Protein AF-A0A7C4F3K6-F1 (afdb_monomer_lite)

Structure (mmCIF, N/CA/C/O backbone):
data_AF-A0A7C4F3K6-F1
#
_entry.id   AF-A0A7C4F3K6-F1
#
loop_
_atom_site.group_PDB
_atom_site.id
_atom_site.type_symbol
_atom_site.label_atom_id
_atom_site.label_alt_id
_atom_site.label_comp_id
_atom_site.label_asym_id
_atom_site.label_entity_id
_atom_site.label_seq_id
_atom_site.pdbx_PDB_ins_code
_atom_site.Cartn_x
_atom_site.Cartn_y
_atom_site.Cartn_z
_atom_site.occupancy
_atom_site.B_iso_or_equiv
_atom_site.auth_seq_id
_atom_site.auth_comp_id
_atom_site.auth_asym_id
_atom_site.auth_atom_id
_atom_site.pdbx_PDB_model_num
ATOM 1 N N . MET A 1 1 ? 3.564 11.465 -23.779 1.00 49.44 1 MET A N 1
ATOM 2 C CA . MET A 1 1 ? 4.580 12.296 -23.098 1.00 49.44 1 MET A CA 1
ATOM 3 C C . MET A 1 1 ? 5.851 11.470 -23.002 1.00 49.44 1 MET A C 1
ATOM 5 O O . MET A 1 1 ? 5.739 10.276 -22.764 1.00 49.44 1 MET A O 1
ATOM 9 N N . THR A 1 2 ? 7.023 12.043 -23.267 1.00 57.53 2 THR A N 1
ATOM 10 C CA . THR A 1 2 ? 8.296 11.308 -23.212 1.00 57.53 2 THR A CA 1
ATOM 11 C C . THR A 1 2 ? 8.612 10.966 -21.760 1.00 57.53 2 THR A C 1
ATOM 13 O O . THR A 1 2 ? 8.762 11.870 -20.939 1.00 57.53 2 THR A O 1
ATOM 16 N N . GLU A 1 3 ? 8.663 9.680 -21.426 1.00 72.81 3 GLU A N 1
ATOM 17 C CA . GLU A 1 3 ? 8.962 9.243 -20.062 1.00 72.81 3 GLU A CA 1
ATOM 18 C C . GLU A 1 3 ? 10.426 9.548 -19.730 1.00 72.81 3 GLU A C 1
ATOM 20 O O . GLU A 1 3 ? 11.336 9.190 -20.482 1.00 72.81 3 GLU A O 1
ATOM 25 N N . LYS A 1 4 ? 10.663 10.241 -18.612 1.00 81.81 4 LYS A N 1
ATOM 26 C CA . LYS A 1 4 ? 12.018 10.460 -18.102 1.00 81.81 4 LYS A CA 1
ATOM 27 C C . LYS A 1 4 ? 12.488 9.178 -17.423 1.00 81.81 4 LYS A C 1
ATOM 29 O O . LYS A 1 4 ? 11.821 8.672 -16.527 1.00 81.81 4 LYS A O 1
ATOM 34 N N . ILE A 1 5 ? 13.637 8.664 -17.850 1.00 83.44 5 ILE A N 1
ATOM 35 C CA . ILE A 1 5 ? 14.249 7.477 -17.252 1.00 83.44 5 ILE A CA 1
ATOM 36 C C . ILE A 1 5 ? 15.121 7.923 -16.079 1.00 83.44 5 ILE A C 1
ATOM 38 O O . ILE A 1 5 ? 16.037 8.725 -16.257 1.00 83.44 5 ILE A O 1
ATOM 42 N N . THR A 1 6 ? 14.854 7.360 -14.903 1.00 84.50 6 THR A N 1
ATOM 43 C CA . THR A 1 6 ? 15.652 7.563 -13.690 1.00 84.50 6 THR A CA 1
ATOM 44 C C . THR A 1 6 ? 16.203 6.220 -13.228 1.00 84.50 6 THR A C 1
ATOM 46 O O . THR A 1 6 ? 15.461 5.247 -13.105 1.00 84.50 6 THR A O 1
ATOM 49 N N . SER A 1 7 ? 17.506 6.163 -12.957 1.00 86.44 7 SER A N 1
ATOM 50 C CA . SER A 1 7 ? 18.168 4.963 -12.437 1.00 86.44 7 SER A CA 1
ATOM 51 C C . SER A 1 7 ? 18.301 5.050 -10.919 1.00 86.44 7 SER A C 1
ATOM 53 O O . SER A 1 7 ? 18.874 6.007 -10.404 1.00 86.44 7 SER A O 1
ATOM 55 N N . LEU A 1 8 ? 17.818 4.030 -10.209 1.00 87.50 8 LEU A N 1
ATOM 56 C CA . LEU A 1 8 ? 17.913 3.909 -8.752 1.00 87.50 8 LEU A CA 1
ATOM 57 C C . LEU A 1 8 ? 18.738 2.673 -8.384 1.00 87.50 8 LEU A C 1
ATOM 59 O O . LEU A 1 8 ? 18.591 1.615 -8.996 1.00 87.50 8 LEU A O 1
ATOM 63 N N . LYS A 1 9 ? 19.605 2.801 -7.376 1.00 92.56 9 LYS A N 1
ATOM 64 C CA . LYS A 1 9 ? 20.283 1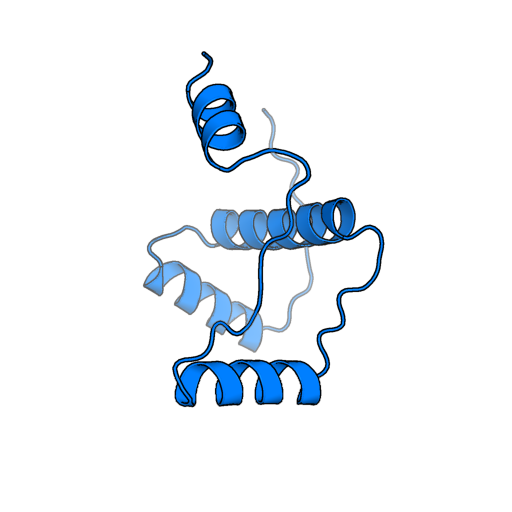.652 -6.763 1.00 92.56 9 LYS A CA 1
ATOM 65 C C . LYS A 1 9 ? 19.403 1.128 -5.635 1.00 92.56 9 LYS A C 1
ATOM 67 O O . LYS A 1 9 ? 19.094 1.874 -4.714 1.00 92.56 9 LYS A O 1
ATOM 72 N N . ILE A 1 10 ? 19.008 -0.136 -5.728 1.00 91.44 10 ILE A N 1
ATOM 73 C CA . ILE A 1 10 ? 18.108 -0.801 -4.783 1.00 91.44 10 ILE A CA 1
ATOM 74 C C . ILE A 1 10 ? 18.782 -2.095 -4.333 1.00 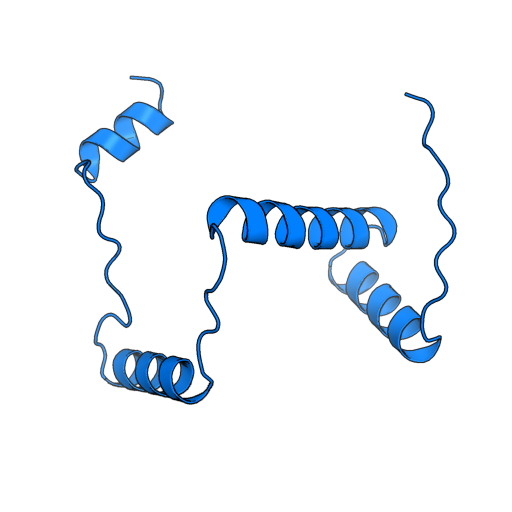91.44 10 ILE A C 1
ATOM 76 O O . ILE A 1 10 ? 19.500 -2.723 -5.116 1.00 91.44 10 ILE A O 1
ATOM 80 N N . ASP A 1 11 ? 18.555 -2.477 -3.079 1.00 95.62 11 ASP A N 1
ATOM 81 C CA . ASP A 1 11 ? 18.968 -3.779 -2.571 1.00 95.62 11 ASP A CA 1
ATOM 82 C C . ASP A 1 11 ? 18.399 -4.924 -3.450 1.00 95.62 11 ASP A C 1
ATOM 84 O O . ASP A 1 11 ? 17.200 -4.924 -3.757 1.00 95.62 11 ASP A O 1
ATOM 88 N N . PRO A 1 12 ? 19.227 -5.890 -3.894 1.00 94.94 12 PRO A N 1
ATOM 89 C CA . PRO A 1 12 ? 18.780 -6.950 -4.796 1.00 94.94 12 PRO A CA 1
ATOM 90 C C . PRO A 1 12 ? 17.683 -7.858 -4.226 1.00 94.94 12 PRO A C 1
ATOM 92 O O . PRO A 1 12 ? 16.796 -8.272 -4.981 1.00 94.94 12 PRO A O 1
ATOM 95 N N . GLU A 1 13 ? 17.724 -8.166 -2.928 1.00 96.44 13 GLU A N 1
ATOM 96 C CA . GLU A 1 13 ? 16.740 -9.048 -2.293 1.00 96.44 13 GLU A CA 1
ATOM 97 C C . GLU A 1 13 ? 15.397 -8.330 -2.162 1.00 96.44 13 GLU A C 1
ATOM 99 O O . GLU A 1 13 ? 14.373 -8.853 -2.611 1.00 96.44 13 GLU A O 1
ATOM 104 N N . LEU A 1 14 ? 15.406 -7.076 -1.702 1.00 94.50 14 LEU A N 1
ATOM 105 C CA . LEU A 1 14 ? 14.214 -6.228 -1.694 1.00 94.50 14 LEU A CA 1
ATOM 106 C C . LEU A 1 14 ? 13.605 -6.106 -3.098 1.00 94.50 14 LEU A C 1
ATOM 108 O O . LEU A 1 14 ? 12.393 -6.232 -3.279 1.00 94.50 14 LEU A O 1
ATOM 112 N N . TRP A 1 15 ? 14.435 -5.909 -4.127 1.00 94.94 15 TRP A N 1
ATOM 113 C CA . TRP A 1 15 ? 13.955 -5.780 -5.504 1.00 94.94 15 TRP A CA 1
ATOM 114 C C . TRP A 1 15 ? 13.265 -7.048 -6.015 1.00 94.94 15 TRP A C 1
ATOM 116 O O . TRP A 1 15 ? 12.293 -6.981 -6.775 1.00 94.94 15 TRP A O 1
ATOM 126 N N . LYS A 1 16 ? 13.743 -8.220 -5.590 1.00 95.62 16 LYS A N 1
ATOM 127 C CA . LYS A 1 16 ? 13.115 -9.507 -5.890 1.00 95.62 16 LYS A CA 1
ATOM 128 C C . LYS A 1 16 ? 11.764 -9.640 -5.190 1.00 95.62 16 LYS A C 1
ATOM 130 O O . LYS A 1 16 ? 10.794 -10.046 -5.832 1.00 95.62 16 LYS A O 1
ATOM 135 N N . GLU A 1 17 ? 11.676 -9.265 -3.919 1.00 96.12 17 GLU A N 1
ATOM 136 C CA . GLU A 1 17 ? 10.416 -9.293 -3.170 1.00 96.12 17 GLU A CA 1
ATOM 137 C C . GLU A 1 17 ? 9.365 -8.356 -3.771 1.00 96.12 17 GLU A C 1
ATOM 139 O O . GLU A 1 17 ? 8.217 -8.763 -3.969 1.00 96.12 17 GLU A O 1
ATOM 144 N N . VAL A 1 18 ? 9.757 -7.139 -4.156 1.00 95.00 18 VAL A N 1
ATOM 145 C CA . VAL A 1 18 ? 8.847 -6.164 -4.778 1.00 95.00 18 VAL A CA 1
ATOM 146 C C . VAL A 1 18 ? 8.310 -6.693 -6.111 1.00 95.00 18 VAL A C 1
ATOM 148 O O . VAL A 1 18 ? 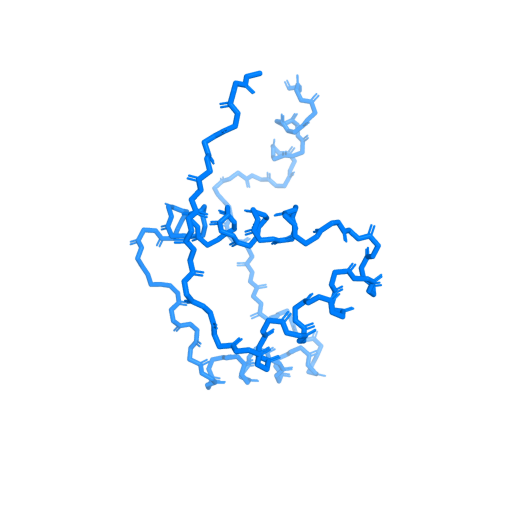7.117 -6.572 -6.392 1.00 95.00 18 VAL A O 1
ATOM 151 N N . LYS A 1 19 ? 9.144 -7.358 -6.921 1.00 94.44 19 LYS A N 1
ATOM 152 C CA . LYS A 1 19 ? 8.686 -8.014 -8.158 1.00 94.44 19 LYS A CA 1
ATOM 153 C C . LYS A 1 19 ? 7.634 -9.082 -7.887 1.00 94.44 19 LYS A C 1
ATOM 155 O O . LYS A 1 19 ? 6.620 -9.127 -8.582 1.00 94.44 19 LYS A O 1
ATOM 160 N N . LEU A 1 20 ? 7.854 -9.924 -6.878 1.00 96.62 20 LEU A N 1
ATOM 161 C CA . LEU A 1 20 ? 6.874 -10.936 -6.483 1.00 96.62 20 LEU A CA 1
ATOM 162 C C . LEU A 1 20 ? 5.571 -10.289 -6.003 1.00 96.62 20 LEU A C 1
ATOM 164 O O . LEU A 1 20 ? 4.492 -10.784 -6.323 1.00 96.62 20 LEU A O 1
ATOM 168 N N . LEU A 1 21 ? 5.657 -9.177 -5.270 1.00 95.38 21 LEU A N 1
ATOM 169 C CA . LEU A 1 21 ? 4.493 -8.418 -4.824 1.00 95.38 21 LEU A CA 1
ATOM 170 C C . LEU A 1 21 ? 3.690 -7.853 -6.003 1.00 95.38 21 LEU A C 1
ATOM 172 O O . LEU A 1 21 ? 2.468 -7.989 -6.012 1.00 95.38 21 LEU A O 1
ATOM 176 N N . ALA A 1 22 ? 4.361 -7.285 -7.008 1.00 95.56 22 ALA A N 1
ATOM 177 C CA . ALA A 1 22 ? 3.715 -6.777 -8.220 1.00 95.56 22 ALA A CA 1
ATOM 178 C C . ALA A 1 22 ? 2.937 -7.887 -8.947 1.00 95.56 22 ALA A C 1
ATOM 180 O O . ALA A 1 22 ? 1.760 -7.714 -9.262 1.00 95.56 22 ALA A O 1
ATOM 181 N N . VAL A 1 23 ? 3.553 -9.066 -9.109 1.00 95.69 23 VAL A N 1
ATOM 182 C CA . VAL A 1 23 ? 2.895 -10.239 -9.709 1.00 95.69 23 VAL A CA 1
ATOM 183 C C . VAL A 1 23 ? 1.676 -10.671 -8.893 1.00 95.69 23 VAL A C 1
ATOM 185 O O . VAL A 1 23 ? 0.606 -10.869 -9.460 1.00 95.69 23 VAL A O 1
ATOM 188 N N . LYS A 1 24 ? 1.803 -10.773 -7.562 1.00 95.19 24 LYS A N 1
ATOM 189 C CA . LYS A 1 24 ? 0.685 -11.145 -6.675 1.00 95.19 24 LYS A CA 1
ATOM 190 C C . LYS A 1 24 ? -0.488 -10.168 -6.760 1.00 95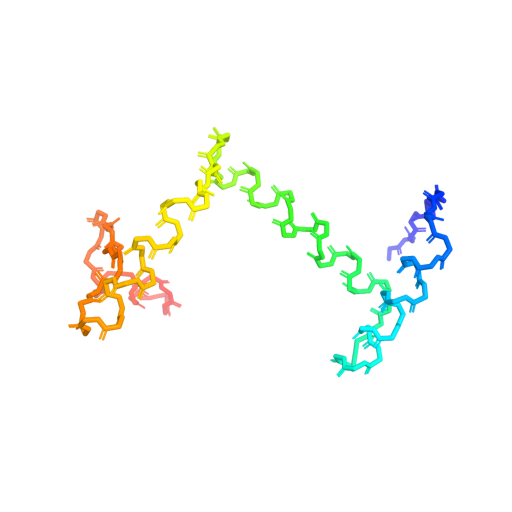.19 24 LYS A C 1
ATOM 192 O O . LYS A 1 24 ? -1.632 -10.587 -6.628 1.00 95.19 24 LYS A O 1
ATOM 197 N N . ARG A 1 25 ? -0.205 -8.879 -6.959 1.00 92.62 25 ARG A N 1
ATOM 198 C CA . ARG A 1 25 ? -1.211 -7.816 -7.089 1.00 92.62 25 ARG A CA 1
ATOM 199 C C . ARG A 1 25 ? -1.755 -7.664 -8.514 1.00 92.62 25 ARG A C 1
ATOM 201 O O . ARG A 1 25 ? -2.691 -6.901 -8.707 1.00 92.62 25 ARG A O 1
ATOM 208 N N . GLY A 1 26 ? -1.191 -8.369 -9.499 1.00 95.19 26 GLY A N 1
ATOM 209 C CA . GLY A 1 26 ? -1.589 -8.243 -10.902 1.00 95.19 26 GLY A CA 1
ATOM 210 C C . GLY A 1 26 ? -1.257 -6.879 -11.519 1.00 95.19 26 GLY A C 1
ATOM 211 O O . GLY A 1 26 ? -1.912 -6.472 -12.473 1.00 95.19 26 GLY A O 1
ATOM 212 N N . VAL A 1 27 ? -0.259 -6.169 -10.982 1.00 95.44 27 VAL A N 1
ATOM 213 C CA . VAL A 1 27 ? 0.161 -4.836 -11.449 1.00 95.44 27 VAL A CA 1
ATOM 214 C C . VAL A 1 27 ? 1.586 -4.863 -11.989 1.00 95.44 27 VAL A C 1
ATOM 216 O O . VAL A 1 27 ? 2.377 -5.760 -11.688 1.00 95.44 27 VAL A O 1
ATOM 219 N N . THR A 1 28 ? 1.946 -3.859 -12.790 1.00 95.19 28 THR A N 1
ATOM 220 C CA . THR A 1 28 ? 3.332 -3.716 -13.243 1.00 95.19 28 THR A CA 1
ATOM 221 C C . THR A 1 28 ? 4.221 -3.211 -12.108 1.00 95.19 28 THR A C 1
ATOM 223 O O . THR A 1 28 ? 3.778 -2.468 -11.233 1.00 95.19 28 THR A O 1
ATOM 226 N N . LEU A 1 29 ? 5.504 -3.579 -12.142 1.00 93.00 29 LEU A N 1
ATOM 227 C CA . LEU A 1 29 ? 6.485 -3.099 -11.166 1.00 93.00 29 LEU A CA 1
ATOM 228 C C . LEU A 1 29 ? 6.599 -1.570 -11.174 1.00 93.00 29 LEU A C 1
ATOM 230 O O . LEU A 1 29 ? 6.719 -0.960 -10.120 1.00 93.00 29 LEU A O 1
ATOM 234 N N . LYS A 1 30 ? 6.530 -0.963 -12.362 1.00 91.06 30 LYS A N 1
ATOM 235 C CA . LYS A 1 30 ? 6.543 0.491 -12.522 1.00 91.06 30 LYS A CA 1
ATOM 236 C C . LYS A 1 30 ? 5.346 1.125 -11.816 1.00 91.06 30 LYS A C 1
ATOM 238 O O . LYS A 1 30 ? 5.553 1.977 -10.966 1.00 91.06 30 LYS A O 1
ATOM 243 N N . SER A 1 31 ? 4.132 0.660 -12.116 1.00 92.69 31 SER A N 1
ATOM 244 C CA . SER A 1 31 ? 2.906 1.184 -11.505 1.00 92.69 31 SER A CA 1
ATOM 245 C C . SER A 1 31 ? 2.918 1.037 -9.987 1.00 92.69 31 SER A C 1
ATOM 247 O O . SER A 1 31 ? 2.525 1.962 -9.295 1.00 92.69 31 SER A O 1
ATOM 249 N N . LEU A 1 32 ? 3.425 -0.087 -9.468 1.00 93.25 32 LEU A N 1
ATOM 250 C CA . LEU A 1 32 ? 3.569 -0.296 -8.027 1.00 93.25 32 LEU A CA 1
ATOM 251 C C . LEU A 1 32 ? 4.522 0.726 -7.391 1.00 93.25 32 LEU A C 1
ATOM 253 O O . LEU A 1 32 ? 4.236 1.249 -6.322 1.00 93.25 32 LEU A O 1
ATOM 257 N N . VAL A 1 33 ? 5.665 0.994 -8.028 1.00 92.19 33 VAL A N 1
ATOM 258 C CA . VAL A 1 33 ? 6.639 1.970 -7.520 1.00 92.19 33 VAL A CA 1
ATOM 259 C C . VAL A 1 33 ? 6.085 3.391 -7.612 1.00 92.19 33 VAL A C 1
ATOM 261 O O . VAL A 1 33 ? 6.218 4.142 -6.655 1.00 92.19 33 VAL A O 1
ATOM 264 N N . GLU A 1 34 ? 5.446 3.751 -8.726 1.00 91.75 34 GLU A N 1
ATOM 265 C CA . GLU A 1 34 ? 4.806 5.060 -8.899 1.00 91.75 34 GLU A CA 1
ATOM 266 C C . GLU A 1 34 ? 3.702 5.279 -7.864 1.00 91.75 34 GLU A C 1
ATOM 268 O O . GLU A 1 34 ? 3.714 6.301 -7.192 1.00 91.75 34 GLU A O 1
ATOM 273 N N . GLU A 1 35 ? 2.817 4.301 -7.661 1.00 91.06 35 GLU A N 1
ATOM 274 C CA . GLU A 1 35 ? 1.753 4.361 -6.653 1.00 91.06 35 GLU A CA 1
ATOM 275 C C . GLU A 1 35 ? 2.320 4.569 -5.244 1.00 91.06 35 GLU A C 1
ATOM 277 O O . GLU A 1 35 ? 1.860 5.446 -4.520 1.00 91.06 35 GLU A O 1
ATOM 282 N N . LEU A 1 36 ? 3.350 3.809 -4.859 1.00 90.50 36 LEU A N 1
ATOM 283 C CA . LEU A 1 36 ? 3.975 3.951 -3.541 1.00 90.50 36 LEU A CA 1
ATOM 284 C C . LEU A 1 36 ? 4.633 5.322 -3.352 1.00 90.50 36 LEU A C 1
ATOM 286 O O . LEU A 1 36 ? 4.496 5.915 -2.288 1.00 90.50 36 LEU A O 1
ATOM 290 N N . LEU A 1 37 ? 5.330 5.831 -4.372 1.00 91.12 37 LEU A N 1
ATOM 291 C CA . LEU A 1 37 ? 5.941 7.160 -4.320 1.00 91.12 37 LEU A CA 1
ATOM 292 C C . LEU A 1 37 ? 4.883 8.264 -4.254 1.00 91.12 37 LEU A C 1
ATOM 294 O O . LEU A 1 37 ? 5.047 9.209 -3.489 1.00 91.12 37 LEU A O 1
ATOM 298 N N . THR A 1 38 ? 3.799 8.142 -5.022 1.00 89.25 38 THR A N 1
ATOM 299 C CA . THR A 1 38 ? 2.675 9.081 -4.974 1.00 89.25 38 THR A CA 1
ATOM 300 C C . THR A 1 38 ? 2.035 9.087 -3.593 1.00 89.25 38 THR A C 1
ATOM 302 O O . THR A 1 38 ? 1.880 10.159 -3.024 1.00 89.25 38 THR A O 1
ATOM 305 N N . LEU A 1 39 ? 1.737 7.917 -3.020 1.00 85.25 39 LEU A N 1
ATOM 306 C CA . LEU A 1 39 ? 1.140 7.817 -1.687 1.00 85.25 39 LEU A CA 1
ATOM 307 C C . LEU A 1 39 ? 2.033 8.412 -0.595 1.00 85.25 39 LEU A C 1
ATOM 309 O O . LEU A 1 39 ? 1.517 9.021 0.336 1.00 85.25 39 LEU A O 1
ATOM 313 N N . GLU A 1 40 ? 3.351 8.246 -0.699 1.00 85.19 40 GLU A N 1
ATOM 314 C CA . GLU A 1 40 ? 4.293 8.840 0.252 1.00 85.19 40 GLU A CA 1
ATOM 315 C C . GLU A 1 40 ? 4.308 10.373 0.143 1.00 85.19 40 GLU A C 1
ATOM 317 O O . GLU A 1 40 ? 4.235 11.064 1.155 1.00 85.19 40 GLU A O 1
ATOM 322 N N . VAL A 1 41 ? 4.354 10.915 -1.081 1.00 83.00 41 VAL A N 1
ATOM 323 C CA . VAL A 1 41 ? 4.359 12.369 -1.317 1.00 83.00 41 VAL A CA 1
ATOM 324 C C . VAL A 1 41 ? 3.029 13.001 -0.912 1.00 83.00 41 VAL A C 1
ATOM 326 O O . VAL A 1 41 ? 3.023 13.973 -0.164 1.00 83.00 41 VAL A O 1
ATOM 329 N N . GLU A 1 42 ? 1.905 12.437 -1.358 1.00 79.69 42 GLU A N 1
ATOM 330 C CA . GLU A 1 42 ? 0.566 12.903 -0.978 1.00 79.69 42 GLU A CA 1
ATOM 331 C C . GLU A 1 42 ? 0.337 12.757 0.528 1.00 79.69 42 GLU A C 1
ATOM 333 O O . GLU A 1 42 ? -0.289 13.615 1.147 1.00 79.69 42 GLU A O 1
ATOM 338 N N . GLY A 1 43 ? 0.860 11.684 1.126 1.00 73.88 43 GLY A N 1
ATOM 339 C CA . GLY A 1 43 ? 0.837 11.469 2.565 1.00 73.88 43 GLY A CA 1
ATOM 340 C C . GLY A 1 43 ? 1.556 12.585 3.314 1.00 73.88 43 GLY A C 1
ATOM 341 O O . GLY A 1 43 ? 0.987 13.148 4.242 1.00 73.88 43 GLY A O 1
ATOM 342 N N . GLU A 1 44 ? 2.764 12.953 2.893 1.00 73.31 44 GLU A N 1
ATOM 343 C CA . GLU A 1 44 ? 3.516 14.054 3.503 1.00 73.31 44 GLU A CA 1
ATOM 344 C C . GLU A 1 44 ? 2.810 15.410 3.318 1.00 73.31 44 GLU A C 1
ATOM 346 O O . GLU A 1 44 ? 2.683 16.176 4.275 1.00 73.31 44 GLU A O 1
ATOM 351 N N . GLU A 1 45 ? 2.289 15.694 2.118 1.00 71.00 45 GLU A N 1
ATOM 352 C CA . GLU A 1 45 ? 1.566 16.941 1.822 1.00 71.00 45 GLU A CA 1
ATOM 353 C C . GLU A 1 45 ? 0.258 17.064 2.615 1.00 71.00 45 GLU A C 1
ATOM 355 O O . GLU A 1 45 ? -0.067 18.139 3.119 1.00 71.00 45 GLU A O 1
ATOM 360 N N . PHE A 1 46 ? -0.494 15.970 2.755 1.00 64.06 46 PHE A N 1
ATOM 361 C CA . PHE A 1 46 ? -1.754 15.956 3.498 1.00 64.06 46 PHE A CA 1
ATOM 362 C C . PHE A 1 46 ? -1.544 16.044 5.014 1.00 64.06 46 PHE A C 1
ATOM 364 O O . PHE A 1 46 ? -2.434 16.492 5.740 1.00 64.06 46 PHE A O 1
ATOM 371 N N . LEU A 1 47 ? -0.392 15.583 5.503 1.00 62.88 47 LEU A N 1
ATOM 372 C CA . LEU A 1 47 ? -0.120 15.467 6.931 1.00 62.88 47 LEU A CA 1
ATOM 373 C C . LEU A 1 47 ? 0.675 16.639 7.518 1.00 62.88 47 LEU A C 1
ATOM 375 O O . LEU A 1 47 ? 0.834 16.642 8.734 1.00 62.88 47 LEU A O 1
ATOM 379 N N . GLU A 1 48 ? 1.135 17.612 6.713 1.00 55.97 48 GLU A N 1
ATOM 380 C CA . GLU A 1 48 ? 1.919 18.793 7.148 1.00 55.97 48 GLU A CA 1
ATOM 381 C C . GLU A 1 48 ? 2.954 18.469 8.255 1.00 55.97 48 GLU A C 1
ATOM 383 O O . GLU A 1 48 ? 3.153 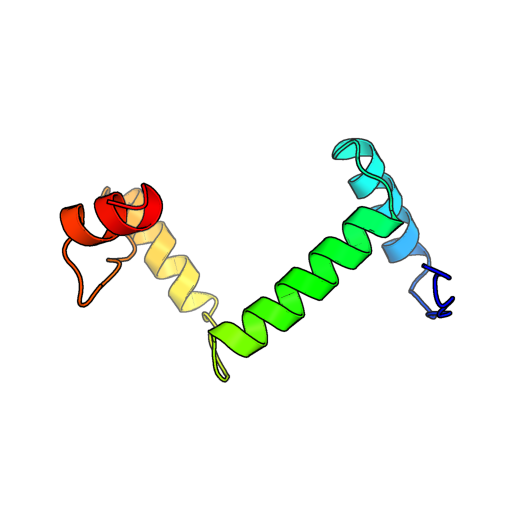19.237 9.197 1.00 55.97 48 GLU A O 1
ATOM 388 N N . GLY A 1 49 ? 3.621 17.316 8.148 1.00 51.28 49 GLY A N 1
ATOM 389 C CA . GLY A 1 49 ? 4.550 16.821 9.161 1.00 51.28 49 GLY A CA 1
ATOM 390 C C . GLY A 1 49 ? 3.877 16.126 10.356 1.00 51.28 49 GLY A C 1
ATOM 391 O O . GLY A 1 49 ? 3.204 16.728 11.185 1.00 51.28 49 GLY A O 1
ATOM 392 N N . GLU A 1 50 ? 4.205 14.842 10.506 1.00 48.31 50 GLU A N 1
ATOM 393 C CA . GLU A 1 50 ? 4.009 14.003 11.699 1.00 48.31 50 GLU A CA 1
ATOM 394 C C . GLU A 1 50 ? 2.601 13.443 11.977 1.00 48.31 50 GLU A C 1
ATOM 396 O O . GLU A 1 50 ? 1.899 13.839 12.906 1.00 48.31 50 GLU A O 1
ATOM 401 N N . ILE A 1 51 ? 2.311 12.288 11.367 1.00 55.41 51 ILE A N 1
ATOM 402 C CA . ILE A 1 51 ? 1.695 11.194 12.136 1.00 55.41 51 ILE A CA 1
ATOM 403 C C . ILE A 1 51 ? 2.713 10.066 12.287 1.00 55.41 51 ILE A C 1
ATOM 405 O O . ILE A 1 51 ? 2.654 9.027 11.632 1.00 55.41 51 ILE A O 1
ATOM 409 N N . ARG A 1 52 ? 3.642 10.235 13.232 1.00 54.09 52 ARG A N 1
ATOM 410 C CA . ARG A 1 52 ? 4.287 9.079 13.863 1.00 54.09 52 ARG A CA 1
ATOM 411 C C . ARG A 1 52 ? 3.272 8.454 14.812 1.00 54.09 52 ARG A C 1
ATOM 413 O O . ARG A 1 52 ? 3.263 8.745 16.006 1.00 54.09 52 ARG A O 1
ATOM 420 N N . ALA A 1 53 ? 2.385 7.612 14.284 1.00 59.28 53 ALA A N 1
ATOM 421 C CA . ALA A 1 53 ? 1.576 6.753 15.136 1.00 59.28 53 ALA A CA 1
ATOM 422 C C . ALA A 1 53 ? 2.537 5.814 15.871 1.00 59.28 53 ALA A C 1
ATOM 424 O O . ALA A 1 53 ? 3.127 4.916 15.269 1.00 59.28 53 ALA A O 1
ATOM 425 N N . SER A 1 54 ? 2.757 6.069 17.160 1.00 68.69 54 SER A N 1
ATOM 426 C CA . SER A 1 54 ? 3.624 5.218 17.963 1.00 68.69 54 SER A CA 1
ATOM 427 C C . SER A 1 54 ? 3.053 3.798 17.997 1.00 68.69 54 SER A C 1
ATOM 429 O O . SER A 1 54 ? 1.839 3.587 17.883 1.00 68.69 54 SER A O 1
ATOM 431 N N . LYS A 1 55 ? 3.919 2.794 18.144 1.00 71.94 55 LYS A N 1
ATOM 432 C CA . LYS A 1 55 ? 3.487 1.391 18.211 1.00 71.94 55 LYS A CA 1
ATOM 433 C C . LYS A 1 55 ? 2.499 1.175 19.363 1.00 71.94 55 LYS A C 1
ATOM 435 O O . LYS A 1 55 ? 1.556 0.393 19.251 1.00 71.94 55 LYS A O 1
ATOM 440 N N . GLU A 1 56 ? 2.686 1.919 20.444 1.00 74.38 56 GLU A N 1
ATOM 441 C CA . GLU A 1 56 ? 1.811 1.969 21.610 1.00 74.38 56 GLU A CA 1
ATOM 442 C C . GLU A 1 56 ? 0.424 2.520 21.249 1.00 74.38 56 GLU A C 1
ATOM 444 O O . GLU A 1 56 ? -0.587 1.938 21.642 1.00 74.38 56 GLU A O 1
ATOM 449 N N . LEU A 1 57 ? 0.356 3.592 20.447 1.00 77.88 57 LEU A N 1
ATOM 450 C CA . LEU A 1 57 ? -0.909 4.155 19.974 1.00 77.88 57 LEU A CA 1
ATOM 451 C C . LEU A 1 57 ? -1.659 3.160 19.082 1.00 77.88 57 LEU A C 1
ATOM 453 O O . LEU A 1 57 ? -2.854 2.954 19.275 1.00 77.88 57 LEU A O 1
ATOM 457 N N . LEU A 1 58 ? -0.965 2.505 18.148 1.00 82.75 58 LEU A N 1
ATOM 458 C CA . LEU A 1 58 ? -1.569 1.484 17.284 1.00 82.75 58 LEU A CA 1
ATOM 459 C C . LEU A 1 58 ? -2.130 0.313 18.099 1.00 82.75 58 LEU A C 1
ATOM 461 O O . LEU A 1 58 ? -3.262 -0.108 17.869 1.00 82.75 58 LEU A O 1
ATOM 465 N N . THR A 1 59 ? -1.386 -0.143 19.108 1.00 84.69 59 THR A N 1
ATOM 466 C CA . THR A 1 59 ? -1.817 -1.231 19.999 1.00 84.69 59 THR A CA 1
ATOM 467 C C . THR A 1 59 ? -3.085 -0.840 20.769 1.00 84.69 59 THR A C 1
ATOM 469 O O . THR A 1 59 ? -4.052 -1.599 20.799 1.00 84.69 59 THR A O 1
ATOM 472 N N . ALA A 1 60 ? -3.144 0.381 21.308 1.00 82.31 60 ALA A N 1
ATOM 473 C CA . ALA A 1 60 ? -4.326 0.883 22.011 1.00 82.31 60 ALA A CA 1
ATOM 474 C C . ALA A 1 60 ? -5.565 1.005 21.097 1.00 82.31 60 ALA A C 1
ATOM 476 O O . ALA A 1 60 ? -6.699 0.781 21.532 1.00 82.31 60 ALA A O 1
ATOM 477 N N . LEU A 1 61 ? -5.373 1.354 19.820 1.00 85.25 61 LEU A N 1
ATOM 478 C CA . LEU A 1 61 ? -6.454 1.389 18.829 1.00 85.25 61 LEU A CA 1
ATOM 479 C C . LEU A 1 61 ? -6.964 -0.024 18.499 1.00 85.25 61 LEU A C 1
ATOM 481 O O . LEU A 1 61 ? -8.175 -0.228 18.385 1.00 85.25 61 LEU A O 1
ATOM 485 N N . GLU A 1 62 ? -6.070 -1.009 18.389 1.00 85.56 62 GLU A N 1
ATOM 486 C CA . GLU A 1 62 ? -6.442 -2.413 18.177 1.00 85.56 62 GLU A CA 1
ATOM 487 C C . GLU A 1 62 ? -7.224 -2.996 19.358 1.00 85.56 62 GLU A C 1
ATOM 489 O O . GLU A 1 62 ? -8.229 -3.679 19.150 1.00 85.56 62 GLU A O 1
ATOM 494 N N . GLU A 1 63 ? -6.809 -2.707 20.593 1.00 88.75 63 GLU A N 1
ATOM 495 C CA . GLU A 1 63 ? -7.518 -3.140 21.802 1.00 88.75 63 GLU A CA 1
ATOM 496 C C . GLU A 1 63 ? -8.933 -2.563 21.860 1.00 88.75 63 GLU A C 1
ATOM 498 O O . GLU A 1 63 ? -9.896 -3.314 22.023 1.00 88.75 63 GLU A O 1
ATOM 503 N N . ARG A 1 64 ? -9.098 -1.260 21.591 1.00 86.12 64 ARG A N 1
ATOM 504 C CA . ARG A 1 64 ? -10.432 -0.639 21.497 1.00 86.12 64 ARG A CA 1
ATOM 505 C C . ARG A 1 64 ? -11.322 -1.329 20.471 1.00 86.12 64 ARG A C 1
ATOM 507 O O . ARG A 1 64 ? -12.503 -1.548 20.737 1.00 86.12 64 ARG A O 1
ATOM 514 N N . ARG A 1 65 ? -10.763 -1.707 19.319 1.00 84.94 65 ARG A N 1
ATOM 515 C CA . ARG A 1 65 ? -11.505 -2.442 18.289 1.00 84.94 65 ARG A CA 1
ATOM 516 C C . ARG A 1 65 ? -11.921 -3.836 18.769 1.00 84.94 65 ARG A C 1
ATOM 518 O O . ARG A 1 65 ? -13.047 -4.241 18.490 1.00 84.94 65 ARG A O 1
ATOM 525 N N . LYS A 1 66 ? -11.056 -4.554 19.497 1.00 88.56 66 LYS A N 1
ATOM 526 C CA . LYS A 1 66 ? -11.380 -5.866 20.099 1.00 88.56 66 LYS A CA 1
ATOM 527 C C . LYS A 1 66 ? -12.500 -5.765 21.139 1.00 88.56 66 LYS A C 1
ATOM 529 O O . LYS A 1 66 ? -13.321 -6.669 21.230 1.00 88.56 66 LYS A O 1
ATOM 534 N N . GLU A 1 67 ? -12.576 -4.651 21.861 1.00 90.38 67 GLU A N 1
ATOM 535 C CA . GLU A 1 67 ? -13.655 -4.341 22.810 1.00 90.38 67 GLU A CA 1
ATOM 536 C C . GLU A 1 67 ? -14.974 -3.904 22.137 1.00 90.38 67 GLU A C 1
ATOM 538 O O . GLU A 1 67 ? -15.931 -3.547 22.824 1.00 90.38 67 GLU A O 1
ATOM 543 N N . GLY A 1 68 ? -15.042 -3.884 20.799 1.00 86.94 68 GLY A N 1
ATOM 544 C CA . GLY A 1 68 ? -16.217 -3.426 20.050 1.00 86.94 68 GLY A CA 1
ATOM 545 C C . GLY A 1 68 ? -16.403 -1.905 20.047 1.00 86.94 68 GLY A C 1
ATOM 546 O O . GLY A 1 68 ? -17.461 -1.413 19.654 1.00 86.94 68 GLY A O 1
ATOM 547 N N . ARG A 1 69 ? -15.392 -1.140 20.476 1.00 83.44 69 ARG A N 1
ATOM 548 C CA . ARG A 1 69 ? -15.407 0.327 20.470 1.00 83.44 69 ARG A CA 1
ATOM 549 C C . ARG A 1 69 ? -14.792 0.857 19.176 1.00 83.44 69 ARG A C 1
ATOM 551 O O . ARG A 1 69 ? -13.884 0.256 18.603 1.00 83.44 69 ARG A O 1
ATOM 558 N N . ALA A 1 70 ? -15.270 2.013 18.718 1.00 79.81 70 ALA A N 1
ATOM 559 C CA . ALA A 1 70 ? -14.689 2.681 17.558 1.00 79.81 70 ALA A CA 1
ATOM 560 C C . ALA A 1 70 ? -13.258 3.156 17.897 1.00 79.81 70 ALA A C 1
ATOM 562 O O . ALA A 1 70 ? -13.090 3.912 18.858 1.00 79.81 70 ALA A O 1
ATOM 563 N N . PRO A 1 71 ? -12.225 2.729 17.146 1.00 78.94 71 PRO A N 1
ATOM 564 C CA . PRO A 1 71 ? -10.838 3.054 17.474 1.00 78.94 71 PRO A CA 1
ATOM 565 C C . PRO A 1 71 ? -10.538 4.548 17.301 1.00 78.94 71 PRO A C 1
ATOM 567 O O . PRO A 1 71 ? -9.787 5.122 18.084 1.00 78.94 71 PRO A O 1
ATOM 570 N N . PHE A 1 72 ? -11.178 5.205 16.336 1.00 77.94 72 PHE A N 1
ATOM 571 C CA . PHE A 1 72 ? -11.086 6.643 16.115 1.00 77.94 72 PHE A CA 1
ATOM 572 C C . PHE A 1 72 ? -12.431 7.195 15.640 1.00 77.94 72 PHE A C 1
ATOM 574 O O . PHE A 1 72 ? -13.309 6.455 15.194 1.00 77.94 72 PHE A O 1
ATOM 581 N N . VAL A 1 73 ? -12.580 8.515 15.739 1.00 73.75 73 VAL A N 1
ATOM 582 C CA . VAL A 1 73 ? -13.746 9.251 15.251 1.00 73.75 73 VAL A CA 1
ATOM 583 C C . VAL A 1 73 ? -13.247 10.290 14.266 1.00 73.75 73 VAL A C 1
ATOM 585 O O . VAL A 1 73 ? -12.452 11.158 14.628 1.00 73.75 73 VAL A O 1
ATOM 588 N N . ILE A 1 74 ? -13.714 10.204 13.024 1.00 72.31 74 ILE A N 1
ATOM 589 C CA . ILE A 1 74 ? -13.426 11.218 12.013 1.00 72.31 74 ILE A CA 1
ATOM 590 C C . ILE A 1 74 ? -14.227 12.463 12.390 1.00 72.31 74 ILE A C 1
ATOM 592 O O . ILE A 1 74 ? -15.457 12.455 12.362 1.00 72.31 74 ILE A O 1
ATOM 596 N N . LYS A 1 75 ? -13.532 13.531 12.781 1.00 74.62 75 LYS A N 1
ATOM 597 C CA . LYS A 1 75 ? -14.155 14.833 13.024 1.00 74.62 75 LYS A CA 1
ATOM 598 C C . LYS A 1 75 ? -14.074 15.648 11.741 1.00 74.62 75 LYS A C 1
ATOM 600 O O . LYS A 1 75 ? -12.983 15.976 11.291 1.00 74.62 75 LYS A O 1
ATOM 605 N N . SER A 1 76 ? -15.226 15.985 11.176 1.00 76.94 76 SER A N 1
ATOM 606 C CA . SER A 1 76 ? -15.338 16.924 10.060 1.00 76.94 76 SER A CA 1
ATOM 607 C C . SER A 1 76 ? -16.088 18.171 10.516 1.00 76.94 76 SER A C 1
ATOM 609 O O . SER A 1 76 ? -16.972 18.093 11.369 1.00 76.94 76 SER A O 1
ATOM 611 N N . LYS A 1 77 ? -15.739 19.326 9.939 1.00 79.81 77 LYS A N 1
ATOM 612 C CA . LYS A 1 77 ? -16.529 20.558 10.090 1.00 79.81 77 LYS A CA 1
ATOM 613 C C . LYS A 1 77 ? -17.859 20.474 9.332 1.00 79.81 77 LYS A C 1
ATOM 615 O O . LYS A 1 77 ? -18.798 21.169 9.698 1.00 79.81 77 LYS A O 1
ATOM 620 N N . LYS A 1 78 ? -17.920 19.633 8.296 1.00 79.94 78 LYS A N 1
ATOM 621 C CA . LYS A 1 78 ? -19.114 19.372 7.487 1.00 79.94 78 LYS A CA 1
ATOM 622 C C . LYS A 1 78 ? -19.831 18.132 8.003 1.00 79.94 78 LYS A C 1
ATOM 624 O O . LYS A 1 78 ? -19.198 17.148 8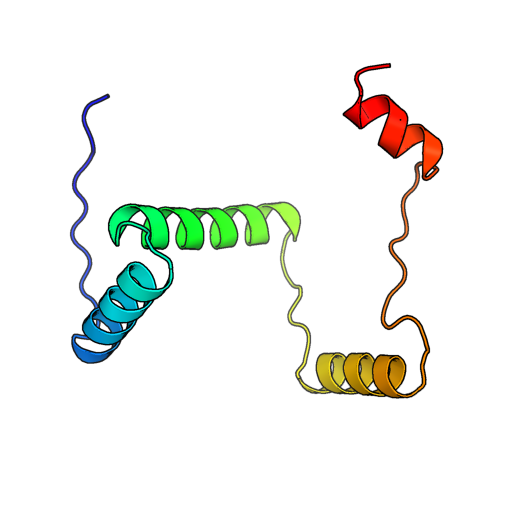.392 1.00 79.94 78 LYS A O 1
ATOM 629 N N . SER A 1 79 ? -21.153 18.174 7.982 1.00 80.88 79 SER A N 1
ATOM 630 C CA . SER A 1 79 ? -22.006 17.025 8.254 1.00 80.88 79 SER A CA 1
ATOM 631 C C . SER A 1 79 ? -21.791 15.919 7.215 1.00 80.88 79 SER A C 1
ATOM 633 O O . SER A 1 79 ? -21.384 16.164 6.078 1.00 80.88 79 SER A O 1
ATOM 635 N N . ALA A 1 80 ? -22.112 14.678 7.592 1.00 79.19 80 ALA A N 1
ATOM 636 C CA . ALA A 1 80 ? -22.036 13.533 6.684 1.00 79.19 80 ALA A CA 1
ATOM 637 C C . ALA A 1 80 ? -22.873 13.736 5.406 1.00 79.19 80 ALA A C 1
ATOM 639 O O . ALA A 1 80 ? -22.506 13.245 4.345 1.00 79.19 80 ALA A O 1
ATOM 640 N N . VAL A 1 81 ? -23.975 14.488 5.497 1.00 83.44 81 VAL A N 1
ATOM 641 C CA . VAL A 1 81 ? -24.845 14.800 4.356 1.00 83.44 81 VAL A CA 1
ATOM 642 C C . VAL A 1 81 ? -24.170 15.775 3.391 1.00 83.44 81 VAL A C 1
ATOM 644 O O . VAL A 1 81 ? -24.211 15.557 2.185 1.00 83.44 81 VAL A O 1
ATOM 647 N N . GLU A 1 82 ? -23.526 16.822 3.905 1.00 83.94 82 GLU A N 1
ATOM 648 C CA . GLU A 1 82 ? -22.808 17.808 3.083 1.00 83.94 82 GLU A CA 1
ATOM 649 C C . GLU A 1 82 ? -21.646 17.166 2.324 1.00 83.94 82 GLU A C 1
ATOM 651 O O . GLU A 1 82 ? -21.500 17.390 1.128 1.00 83.94 82 GLU A O 1
ATOM 656 N N . LEU A 1 83 ? -20.881 16.293 2.987 1.00 83.81 83 LEU A N 1
ATOM 657 C CA . LEU A 1 83 ? -19.789 15.555 2.346 1.00 83.81 83 LEU A CA 1
ATOM 658 C C . LEU A 1 83 ? -20.282 14.662 1.196 1.00 83.81 83 LEU A C 1
ATOM 660 O O . LEU A 1 83 ? -19.622 14.550 0.166 1.00 83.81 83 LEU A O 1
ATOM 664 N N . VAL A 1 84 ? -21.452 14.034 1.355 1.00 83.50 84 VAL A N 1
ATOM 665 C CA . VAL A 1 84 ? -22.050 13.186 0.313 1.00 83.50 84 VAL A CA 1
ATOM 666 C C . VAL A 1 84 ? -22.568 14.014 -0.866 1.00 83.50 84 VAL A C 1
ATOM 668 O O . VAL A 1 84 ? -22.441 13.565 -2.003 1.00 83.50 84 VAL A O 1
ATOM 671 N N . ARG A 1 85 ? -23.132 15.202 -0.618 1.00 85.44 85 ARG A N 1
ATOM 672 C CA . ARG A 1 85 ? -23.609 16.112 -1.676 1.00 85.44 85 ARG A CA 1
ATOM 673 C C . ARG A 1 85 ? -22.463 16.649 -2.528 1.00 85.44 85 ARG A C 1
ATOM 675 O O . ARG A 1 85 ? -22.498 16.493 -3.744 1.00 85.44 85 ARG A O 1
ATOM 682 N N . GLU A 1 86 ? -21.391 17.122 -1.890 1.00 80.19 86 GLU A N 1
ATOM 683 C CA . GLU A 1 86 ? -20.194 17.599 -2.598 1.00 80.19 86 GLU A CA 1
ATOM 684 C C . GLU A 1 86 ? -19.576 16.515 -3.485 1.00 80.19 86 GLU A C 1
ATOM 686 O O . GLU A 1 86 ? -19.240 16.774 -4.637 1.00 80.19 86 GLU A O 1
ATOM 691 N N . GLY A 1 87 ? -19.489 15.275 -2.989 1.00 75.62 87 GLY A N 1
ATOM 692 C CA . GLY A 1 87 ? -18.987 14.148 -3.779 1.00 75.62 87 GLY A CA 1
ATOM 693 C C . GLY A 1 87 ? -19.889 13.750 -4.956 1.00 75.62 87 GLY A C 1
ATOM 694 O O . GLY A 1 87 ? -19.418 13.113 -5.895 1.00 75.62 87 GLY A O 1
ATOM 695 N N . ARG A 1 88 ? -21.177 14.116 -4.923 1.00 78.38 88 ARG A N 1
ATOM 696 C CA . ARG A 1 88 ? -22.139 13.900 -6.018 1.00 78.38 88 ARG A CA 1
ATOM 697 C C . ARG A 1 88 ? -22.233 15.084 -6.983 1.00 78.38 88 ARG A C 1
ATOM 699 O O . ARG A 1 88 ? -22.833 14.927 -8.042 1.00 78.38 88 ARG A O 1
ATOM 706 N N . GLY A 1 89 ? -21.628 16.223 -6.642 1.00 66.69 89 GLY A N 1
ATOM 707 C CA . GLY A 1 89 ? -21.726 17.463 -7.410 1.00 66.69 89 GLY A CA 1
ATOM 708 C C . GLY A 1 89 ? -23.079 18.176 -7.283 1.00 66.69 89 GLY A C 1
ATOM 709 O O . GLY A 1 89 ? -23.438 18.917 -8.195 1.00 66.69 89 GLY A O 1
ATOM 710 N N . GLU A 1 90 ? -23.823 17.934 -6.194 1.00 52.50 90 GLU A N 1
ATOM 711 C CA . GLU A 1 90 ? -25.057 18.657 -5.818 1.00 52.50 90 GLU A CA 1
ATOM 712 C C . GLU A 1 90 ? -24.755 19.807 -4.850 1.00 52.50 90 GLU A C 1
ATOM 714 O O . GLU A 1 90 ? -25.304 20.911 -5.063 1.00 52.50 90 GLU A O 1
#

Foldseek 3Di:
DDDDDDDDDDDPVVVVVLCVVCVVVVHDSVVSVVVVVVCVVVVCVVVVDDPPCDPVLVVQLVVCVVVVHHSDDDDDPDDPVVVVCVVVVD

Radius of gyration: 19.36 Å; chains: 1; bounding box: 45×32×46 Å

Secondary structure (DSSP, 8-state):
-PPPP------HHHHHHHHHHHHHHT--HHHHHHHHHHHHHHHHHHHTS-----HHHHHHHHHHHHTT--S-----SS-HHHHHHHHHT-

pLDDT: mean 81.9, std 12.43, range [48.31, 96.62]

Sequence (90 aa):
MTEKITSLKIDPELWKEVKLLAVKRGVTLKSLVEELLTLEVEGEEFLEGEIRASKELLTALEERRKEGRAPFVIKSKKSAVELVREGRGE